Protein AF-A0A535L1H8-F1 (afdb_monomer_lite)

Sequence (52 aa):
MTNPLQELKALGQSVWLDDIDRGQLRSGLFGRLIDEDGLSGATGNPTIFEHA

Radius of gyration: 12.22 Å; chains: 1; bounding box: 29×23×27 Å

pLDDT: mean 94.87, std 5.9, range [63.31, 98.25]

Secondary structure (DSSP, 8-state):
---HHHHHHHTTPPPEES---HHHHHTTHHHHIIIII---EE---HHHHHH-

Structure (mmCIF, N/CA/C/O backbone):
dat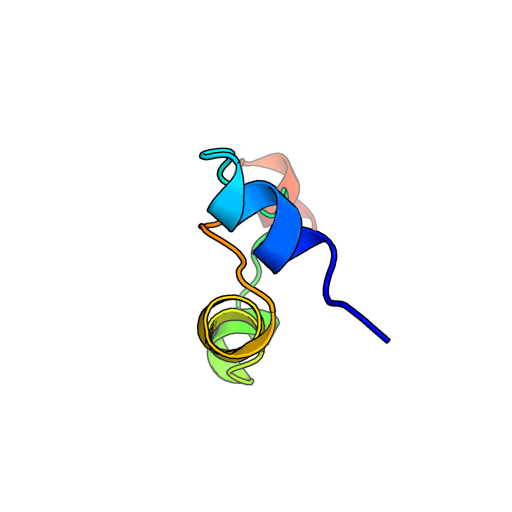a_AF-A0A535L1H8-F1
#
_entry.id   AF-A0A535L1H8-F1
#
loop_
_atom_site.group_PDB
_atom_site.id
_atom_site.type_symbol
_atom_site.label_atom_id
_atom_site.label_alt_id
_atom_site.label_comp_id
_atom_site.label_asym_id
_atom_site.label_entity_id
_atom_site.label_seq_id
_atom_site.pdbx_PDB_ins_code
_atom_site.Cartn_x
_atom_site.Cartn_y
_atom_site.Cartn_z
_atom_site.occupancy
_atom_site.B_iso_or_equiv
_atom_site.auth_seq_id
_atom_site.auth_comp_id
_atom_site.auth_asym_id
_atom_site.auth_atom_id
_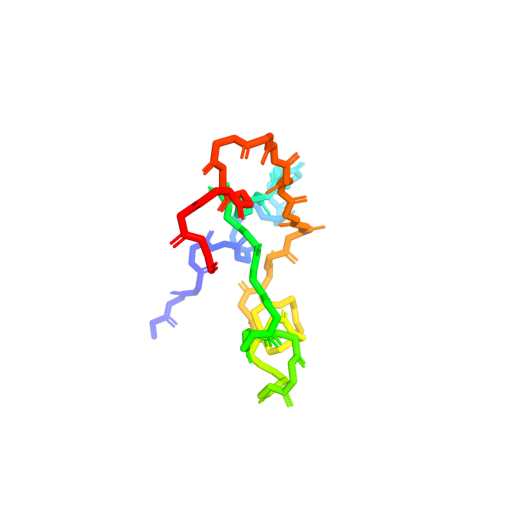atom_site.pdbx_PDB_model_num
ATOM 1 N N . MET A 1 1 ? -9.428 -7.839 18.589 1.00 63.31 1 MET A N 1
ATOM 2 C CA . MET A 1 1 ? -8.583 -6.634 18.445 1.00 63.31 1 MET A CA 1
ATOM 3 C C . MET A 1 1 ? -9.150 -5.822 17.303 1.00 63.31 1 MET A C 1
ATOM 5 O O . MET A 1 1 ? -9.597 -6.433 16.341 1.00 63.31 1 MET A O 1
ATOM 9 N N . THR A 1 2 ? -9.216 -4.501 17.433 1.00 83.62 2 THR A N 1
ATOM 10 C CA . THR A 1 2 ? -9.648 -3.629 16.337 1.00 83.62 2 THR A CA 1
ATOM 11 C C . THR A 1 2 ? -8.529 -3.451 15.310 1.00 83.62 2 THR A C 1
ATOM 13 O O . THR A 1 2 ? -7.359 -3.660 15.630 1.00 83.62 2 THR A O 1
ATOM 16 N N . ASN A 1 3 ? -8.899 -3.127 14.069 1.00 93.62 3 ASN A N 1
ATOM 17 C CA . ASN A 1 3 ? -7.967 -2.811 12.992 1.00 93.62 3 ASN A CA 1
ATOM 18 C C . ASN A 1 3 ? -7.750 -1.282 12.952 1.00 93.62 3 ASN A C 1
ATOM 20 O O . ASN A 1 3 ? -8.674 -0.563 12.559 1.00 93.62 3 ASN A O 1
ATOM 24 N N . PRO A 1 4 ? -6.555 -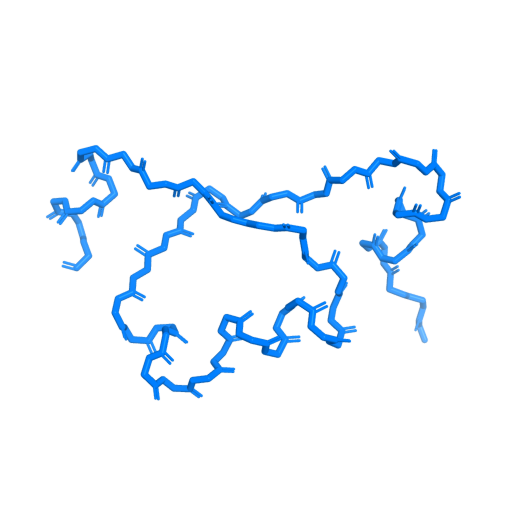0.773 13.313 1.00 95.44 4 PRO A N 1
ATOM 25 C CA . PRO A 1 4 ? -6.296 0.666 13.361 1.00 95.44 4 PRO A CA 1
ATOM 26 C C . PRO A 1 4 ? -6.459 1.383 12.014 1.00 95.44 4 PRO A C 1
ATOM 28 O O . PRO A 1 4 ? -6.855 2.545 11.979 1.00 95.44 4 PRO A O 1
ATOM 31 N N . LEU A 1 5 ? -6.189 0.713 10.889 1.00 96.12 5 LEU A N 1
ATOM 32 C CA . LEU A 1 5 ? -6.355 1.313 9.562 1.00 96.12 5 LEU A CA 1
ATOM 33 C C . LEU A 1 5 ? -7.834 1.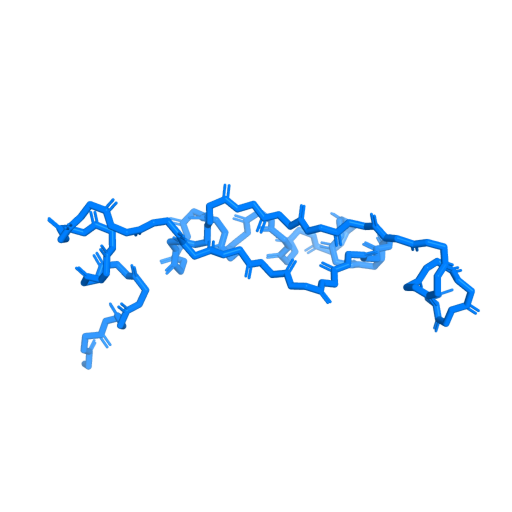526 9.226 1.00 96.12 5 LEU A C 1
ATOM 35 O O . LEU A 1 5 ? -8.205 2.565 8.680 1.00 96.12 5 LEU A O 1
ATOM 39 N N . GLN A 1 6 ? -8.698 0.583 9.608 1.00 95.50 6 GLN A N 1
ATOM 40 C CA . GLN A 1 6 ? -10.143 0.749 9.451 1.00 95.50 6 GLN A CA 1
ATOM 41 C C . GLN A 1 6 ? -10.706 1.843 10.371 1.00 95.50 6 GLN A C 1
ATOM 43 O O . GLN A 1 6 ? -11.603 2.579 9.957 1.00 95.50 6 GLN A O 1
ATOM 48 N N . GLU A 1 7 ? -10.159 2.007 11.581 1.00 96.25 7 GLU A N 1
ATOM 49 C CA . GLU A 1 7 ? -10.509 3.127 12.467 1.00 96.25 7 GLU A CA 1
ATOM 50 C C . GLU A 1 7 ? -10.134 4.478 11.838 1.00 96.25 7 GLU A C 1
ATOM 52 O O . GLU A 1 7 ? -10.966 5.383 11.779 1.00 96.25 7 GLU A O 1
ATOM 57 N N . LEU A 1 8 ? -8.924 4.604 11.283 1.00 96.69 8 LEU A N 1
ATOM 58 C CA . LEU A 1 8 ? -8.494 5.811 10.567 1.00 96.69 8 LEU A CA 1
ATOM 59 C C . LEU A 1 8 ? -9.392 6.110 9.359 1.00 96.69 8 LEU A C 1
ATOM 61 O O . LEU A 1 8 ? -9.791 7.259 9.159 1.00 96.69 8 LEU A O 1
ATOM 65 N N . LYS A 1 9 ? -9.791 5.077 8.607 1.00 95.00 9 LYS A N 1
ATOM 66 C CA . LYS A 1 9 ? -10.744 5.209 7.498 1.00 95.00 9 LYS A CA 1
ATOM 67 C C . LYS A 1 9 ? -12.104 5.729 7.967 1.00 95.00 9 LYS A C 1
ATOM 69 O O . LYS A 1 9 ? -12.678 6.592 7.304 1.00 95.00 9 LYS A O 1
ATOM 74 N N . ALA A 1 10 ? -12.603 5.267 9.117 1.00 95.56 10 ALA A N 1
ATOM 75 C CA . ALA A 1 10 ? -13.847 5.764 9.713 1.00 95.56 10 ALA A CA 1
ATOM 76 C C . ALA A 1 10 ? -13.756 7.242 10.143 1.00 95.56 10 ALA A C 1
ATOM 78 O O . ALA A 1 10 ? -14.761 7.950 10.123 1.00 95.56 10 ALA A O 1
ATOM 79 N N . LEU A 1 11 ? -12.552 7.723 10.469 1.00 97.69 11 LEU A N 1
ATOM 80 C CA . LEU A 1 11 ? -12.262 9.136 10.742 1.00 97.69 11 LEU A CA 1
ATOM 81 C C . LEU A 1 11 ? -12.024 9.972 9.467 1.00 97.69 11 LEU A C 1
ATOM 83 O O . LEU A 1 11 ? -11.771 11.171 9.560 1.00 97.69 11 LEU A O 1
ATOM 87 N N . GLY A 1 12 ? -12.105 9.364 8.278 1.00 97.62 12 GLY A N 1
ATOM 88 C CA . GLY A 1 12 ? -11.894 10.030 6.990 1.00 97.62 12 GLY A CA 1
ATOM 89 C C . GLY A 1 12 ? -10.433 10.100 6.537 1.00 97.62 12 GLY A C 1
ATOM 90 O O . GLY A 1 12 ? -10.145 10.727 5.517 1.00 97.62 12 GLY A O 1
ATOM 91 N N . GLN A 1 13 ? -9.504 9.456 7.250 1.00 98.06 13 GLN A N 1
ATOM 92 C CA . GLN A 1 13 ? -8.100 9.395 6.857 1.00 98.06 13 GLN A CA 1
ATOM 93 C C . GLN A 1 13 ? -7.824 8.169 5.981 1.00 98.06 13 GLN A C 1
ATOM 95 O O . GLN A 1 13 ? -8.127 7.037 6.344 1.00 98.06 13 GLN A O 1
ATOM 100 N N . SER A 1 14 ? -7.207 8.395 4.820 1.00 98.00 14 SER A N 1
ATOM 101 C CA . SER A 1 14 ? -6.759 7.326 3.920 1.00 98.00 14 SER A CA 1
ATOM 102 C C . SER A 1 14 ? -5.297 6.982 4.191 1.00 98.00 14 SER A C 1
ATOM 104 O O . SER A 1 14 ? -4.443 7.866 4.133 1.00 98.00 14 S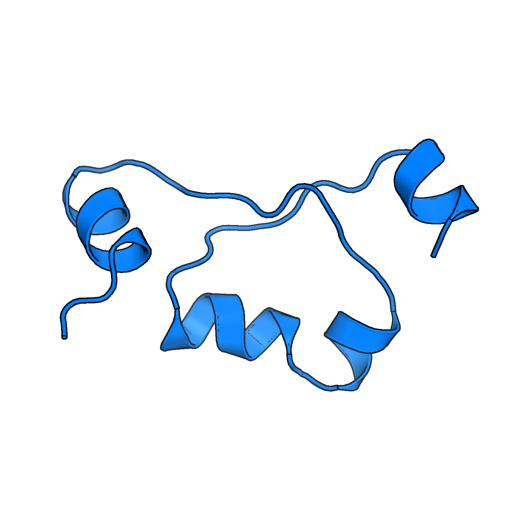ER A O 1
ATOM 106 N N . VAL A 1 15 ? -4.999 5.709 4.456 1.00 97.81 15 VAL A N 1
ATOM 107 C CA . VAL A 1 15 ? -3.628 5.226 4.695 1.00 97.81 15 VAL A CA 1
ATOM 108 C C . VAL A 1 15 ? -3.079 4.557 3.440 1.00 97.81 15 VAL A C 1
ATOM 110 O O . VAL A 1 15 ? -3.768 3.757 2.808 1.00 97.81 15 VAL A O 1
ATOM 113 N N . TRP A 1 16 ? -1.850 4.913 3.073 1.00 98.06 16 TRP A N 1
ATOM 114 C CA . TRP A 1 16 ? -1.164 4.444 1.871 1.00 98.06 16 TRP A CA 1
ATOM 115 C C . TRP A 1 16 ? 0.134 3.731 2.250 1.00 98.06 16 TRP A C 1
ATOM 117 O O . TRP A 1 16 ? 0.789 4.113 3.220 1.00 98.06 16 TRP A O 1
ATOM 127 N N . LEU A 1 17 ? 0.488 2.698 1.487 1.00 97.44 17 LEU A N 1
ATOM 128 C CA . LEU A 1 17 ? 1.733 1.949 1.639 1.00 97.44 17 LEU A CA 1
ATOM 129 C C . LEU A 1 17 ? 2.830 2.631 0.817 1.00 97.44 17 LEU A C 1
ATOM 131 O O . LEU A 1 17 ? 2.671 2.784 -0.392 1.00 97.44 17 LEU A O 1
ATOM 135 N N . ASP A 1 18 ? 3.937 3.019 1.449 1.00 96.75 18 ASP A N 1
ATOM 136 C CA . ASP A 1 18 ? 5.090 3.602 0.744 1.00 96.75 18 ASP A CA 1
ATOM 137 C C . ASP A 1 18 ? 6.052 2.536 0.216 1.00 96.75 18 ASP A C 1
ATOM 139 O O . ASP A 1 18 ? 7.246 2.534 0.498 1.00 96.75 18 ASP A O 1
ATOM 143 N N . ASP A 1 19 ? 5.471 1.570 -0.487 1.00 95.69 19 ASP A N 1
ATOM 144 C CA . ASP A 1 19 ? 6.151 0.471 -1.152 1.00 95.69 19 ASP A CA 1
ATOM 145 C C . ASP A 1 19 ? 5.175 -0.202 -2.124 1.00 95.69 19 ASP A C 1
ATOM 147 O O . ASP A 1 19 ? 3.968 -0.264 -1.864 1.00 95.69 19 ASP A O 1
ATOM 151 N N . ILE A 1 20 ? 5.689 -0.719 -3.239 1.00 96.25 20 ILE A N 1
ATOM 152 C CA . ILE A 1 20 ? 4.932 -1.615 -4.110 1.00 96.25 20 ILE A CA 1
ATOM 153 C C . ILE A 1 20 ? 5.862 -2.457 -4.982 1.00 96.25 20 ILE A C 1
ATOM 155 O O . ILE A 1 20 ? 6.634 -1.937 -5.791 1.00 96.25 20 ILE A O 1
ATOM 159 N N . ASP A 1 21 ? 5.713 -3.779 -4.894 1.00 95.31 21 ASP A N 1
ATOM 160 C CA . ASP A 1 21 ? 6.493 -4.725 -5.691 1.00 95.31 21 ASP A CA 1
ATOM 161 C C . ASP A 1 21 ? 5.628 -5.750 -6.456 1.00 95.31 21 ASP A C 1
ATOM 163 O O . ASP A 1 21 ? 4.427 -5.941 -6.231 1.00 95.31 21 ASP A O 1
ATOM 167 N N . ARG A 1 22 ? 6.250 -6.438 -7.424 1.00 95.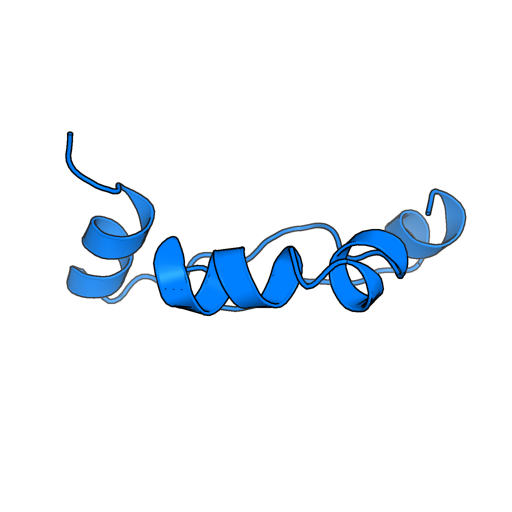38 22 ARG A N 1
ATOM 168 C CA . ARG A 1 22 ? 5.554 -7.429 -8.268 1.00 95.38 22 ARG A CA 1
ATOM 169 C C . ARG A 1 22 ? 5.148 -8.686 -7.497 1.00 95.38 22 ARG A C 1
ATOM 171 O O . ARG A 1 22 ? 4.193 -9.348 -7.903 1.00 95.38 22 ARG A O 1
ATOM 178 N N . GLY A 1 23 ? 5.872 -9.051 -6.446 1.00 96.31 23 GLY A N 1
ATOM 179 C CA . GLY A 1 23 ? 5.566 -10.179 -5.574 1.00 96.31 23 GLY A CA 1
ATOM 180 C C . GLY A 1 23 ? 4.282 -9.949 -4.779 1.00 96.31 23 GLY A C 1
ATOM 181 O O . GLY A 1 23 ? 3.414 -10.824 -4.768 1.00 96.31 23 GLY A O 1
ATOM 182 N N . GLN A 1 24 ? 4.100 -8.759 -4.203 1.00 96.75 24 GLN A N 1
ATOM 183 C CA . GLN A 1 24 ? 2.876 -8.348 -3.505 1.00 96.75 24 GLN A CA 1
ATOM 184 C C . GLN A 1 24 ? 1.646 -8.431 -4.420 1.00 96.75 24 GLN A C 1
ATOM 186 O O . GLN A 1 24 ? 0.599 -8.943 -4.016 1.00 96.75 24 GLN A O 1
ATOM 191 N N . LEU A 1 25 ? 1.789 -7.989 -5.674 1.00 96.88 25 LEU A N 1
ATOM 192 C CA . LEU A 1 25 ? 0.729 -8.068 -6.682 1.00 96.88 25 LEU A CA 1
ATOM 193 C C . LEU A 1 25 ? 0.433 -9.516 -7.093 1.00 96.88 25 LEU A C 1
ATOM 195 O O . LEU A 1 25 ? -0.716 -9.950 -7.063 1.00 96.88 25 LEU A O 1
ATOM 199 N N . ARG A 1 26 ? 1.464 -10.293 -7.450 1.00 98.25 26 ARG A N 1
ATOM 200 C CA . ARG A 1 26 ? 1.307 -11.681 -7.926 1.00 98.25 26 ARG A CA 1
ATOM 201 C C . ARG A 1 26 ? 0.782 -12.629 -6.850 1.00 98.25 26 ARG A C 1
ATOM 203 O O . ARG A 1 26 ? 0.055 -13.560 -7.171 1.00 98.25 26 ARG A O 1
ATOM 210 N N . SER A 1 27 ? 1.147 -12.401 -5.591 1.00 98.25 27 SER A N 1
ATOM 211 C CA . SER A 1 27 ? 0.690 -13.201 -4.447 1.00 98.25 27 SER A CA 1
ATOM 212 C C . SER A 1 27 ? -0.713 -12.824 -3.953 1.00 98.25 27 SER A C 1
ATOM 214 O O . SER A 1 27 ? -1.233 -13.464 -3.034 1.00 98.25 27 SER A O 1
ATOM 216 N N . GLY A 1 28 ? -1.314 -11.761 -4.500 1.00 98.06 28 GLY A N 1
ATOM 217 C CA . GLY A 1 28 ? -2.580 -11.212 -4.016 1.00 98.06 28 GLY A CA 1
ATOM 218 C C . GLY A 1 28 ? -2.491 -10.607 -2.611 1.00 98.06 28 GLY A C 1
ATOM 219 O O . GLY A 1 28 ? -3.519 -10.392 -1.976 1.00 98.06 28 GLY A O 1
ATOM 220 N N . LEU A 1 29 ? -1.284 -10.364 -2.089 1.00 97.69 29 LEU A N 1
ATOM 221 C CA . LEU A 1 29 ? -1.097 -9.709 -0.795 1.00 97.69 29 LEU A CA 1
ATOM 222 C C . LEU A 1 29 ? -1.625 -8.273 -0.835 1.00 97.69 29 LEU A C 1
ATOM 224 O O . LEU A 1 29 ? -2.381 -7.887 0.046 1.00 97.69 29 LEU A O 1
ATOM 228 N N . PHE A 1 30 ? -1.292 -7.513 -1.883 1.00 98.00 30 PHE A N 1
ATOM 229 C CA . PHE A 1 30 ? -1.727 -6.117 -1.997 1.00 98.00 30 PHE A CA 1
ATOM 230 C C . PHE A 1 30 ? -3.257 -5.975 -2.002 1.00 98.00 30 PHE A C 1
ATOM 232 O O . PHE A 1 30 ? -3.797 -5.100 -1.333 1.00 98.00 30 PHE A O 1
ATOM 239 N N . GLY A 1 31 ? -3.961 -6.880 -2.691 1.00 98.12 31 GLY A N 1
ATOM 240 C CA . GLY A 1 31 ? -5.426 -6.922 -2.675 1.00 98.12 31 GLY A CA 1
ATOM 241 C C . GLY A 1 31 ? -5.984 -7.192 -1.277 1.00 98.12 31 GLY A C 1
ATOM 242 O O . GLY A 1 31 ? -6.845 -6.455 -0.814 1.00 98.12 31 GLY A O 1
ATOM 243 N N . ARG A 1 32 ? -5.423 -8.171 -0.555 1.00 97.88 32 ARG A N 1
ATOM 244 C CA . ARG A 1 32 ? -5.825 -8.468 0.830 1.00 97.88 32 ARG A CA 1
ATOM 245 C C . ARG A 1 32 ? -5.620 -7.282 1.772 1.00 97.88 32 ARG A C 1
ATOM 247 O O . ARG A 1 32 ? -6.508 -6.988 2.559 1.00 97.88 32 ARG A O 1
ATOM 254 N N . LEU A 1 33 ? -4.512 -6.550 1.646 1.00 97.06 33 LEU A N 1
ATOM 255 C CA . LEU A 1 33 ? -4.278 -5.342 2.449 1.00 97.06 33 LEU A CA 1
ATOM 256 C C . LEU A 1 33 ? -5.354 -4.265 2.208 1.00 97.06 33 LEU A C 1
ATOM 258 O O . LEU A 1 33 ? -5.727 -3.533 3.124 1.00 97.06 33 LEU A O 1
ATOM 262 N N . ILE A 1 34 ? -5.871 -4.152 0.983 1.00 96.94 34 ILE A N 1
ATOM 263 C CA . ILE A 1 34 ? -6.970 -3.230 0.670 1.00 96.94 34 ILE A CA 1
ATOM 264 C C . ILE A 1 34 ? -8.289 -3.750 1.251 1.00 96.94 34 ILE A C 1
ATOM 266 O O . ILE A 1 34 ? -8.969 -3.026 1.984 1.00 96.94 34 ILE A O 1
ATOM 270 N N . ASP A 1 35 ? -8.638 -4.996 0.931 1.00 96.56 35 ASP A N 1
ATOM 271 C CA . ASP A 1 35 ? -9.960 -5.569 1.193 1.00 96.56 35 ASP A CA 1
ATOM 272 C C . ASP A 1 35 ? -10.178 -5.904 2.674 1.00 96.56 35 ASP A C 1
ATOM 274 O O . ASP A 1 35 ? -11.262 -5.680 3.216 1.00 96.56 35 ASP A O 1
ATOM 278 N N . GLU A 1 36 ? -9.147 -6.427 3.336 1.00 95.38 36 GLU A N 1
ATOM 279 C CA . GLU A 1 36 ? -9.208 -6.915 4.715 1.00 95.38 36 GLU A CA 1
ATOM 280 C C . GLU A 1 36 ? -8.648 -5.876 5.690 1.00 95.38 36 GLU A C 1
ATOM 282 O O . GLU A 1 36 ? -9.270 -5.591 6.720 1.00 95.38 36 GLU A O 1
ATOM 287 N N . ASP A 1 37 ? -7.512 -5.253 5.354 1.00 94.75 37 ASP A N 1
ATOM 288 C CA . ASP A 1 37 ? -6.830 -4.355 6.286 1.00 94.75 37 ASP A CA 1
ATOM 289 C C . ASP A 1 37 ? -7.262 -2.888 6.184 1.00 94.75 37 ASP A C 1
ATOM 291 O O . ASP A 1 37 ? -7.121 -2.152 7.154 1.00 94.75 37 ASP A O 1
ATOM 295 N N . GLY A 1 38 ? -7.855 -2.448 5.072 1.00 95.88 38 GLY A N 1
ATOM 296 C CA . GLY A 1 38 ? -8.295 -1.059 4.890 1.00 95.88 38 GLY A CA 1
ATOM 297 C C . GLY A 1 38 ? -7.230 -0.127 4.304 1.00 95.88 38 GLY A C 1
ATOM 298 O O . GLY A 1 38 ? -7.379 1.098 4.380 1.00 95.88 38 GLY A O 1
ATOM 299 N N . LEU A 1 39 ? -6.183 -0.685 3.688 1.00 97.56 39 LEU A N 1
ATOM 300 C CA . LEU A 1 39 ? -5.232 0.077 2.886 1.00 97.56 39 LEU A CA 1
ATOM 301 C C . LEU A 1 39 ? -5.962 0.796 1.741 1.00 97.56 39 LEU A C 1
ATOM 303 O O . LEU A 1 39 ? -6.866 0.251 1.113 1.00 97.56 39 LEU A O 1
ATOM 307 N N . SER A 1 40 ? -5.586 2.044 1.470 1.00 98.00 40 SER A N 1
ATOM 308 C CA . SER A 1 40 ? -6.254 2.880 0.460 1.00 98.00 40 SER A CA 1
ATOM 309 C C . SER A 1 40 ? -5.490 2.974 -0.862 1.00 98.00 40 SER A C 1
ATOM 311 O O . SER A 1 40 ? -6.050 3.413 -1.863 1.00 98.00 40 SER A O 1
ATOM 313 N N . GLY A 1 41 ? -4.221 2.573 -0.876 1.00 97.62 41 GLY A N 1
ATOM 314 C CA . GLY A 1 41 ? -3.362 2.631 -2.051 1.00 97.62 41 GLY A CA 1
ATOM 315 C C . GLY A 1 41 ? -1.897 2.407 -1.697 1.00 97.62 41 GLY A C 1
ATOM 316 O O . GLY A 1 41 ? -1.560 2.123 -0.546 1.00 97.62 41 GLY A O 1
ATOM 317 N N . ALA A 1 42 ? -1.034 2.560 -2.696 1.00 97.62 42 ALA A N 1
ATOM 318 C CA . ALA A 1 42 ? 0.411 2.529 -2.530 1.00 97.62 42 ALA A CA 1
ATOM 319 C C . ALA A 1 42 ? 1.091 3.593 -3.392 1.00 97.62 42 ALA A C 1
ATOM 321 O O . ALA A 1 42 ? 0.538 4.034 -4.404 1.00 97.62 42 ALA A O 1
ATOM 322 N N . THR A 1 43 ? 2.298 3.982 -3.000 1.00 96.75 43 THR A N 1
ATOM 323 C CA . THR A 1 43 ? 3.194 4.827 -3.789 1.00 96.75 43 THR A CA 1
ATOM 324 C C . THR A 1 43 ? 4.318 3.992 -4.388 1.00 96.75 43 THR A C 1
ATOM 326 O O . THR A 1 43 ? 4.883 3.112 -3.751 1.00 96.75 43 THR A O 1
ATOM 329 N N . GLY A 1 44 ? 4.641 4.278 -5.649 1.00 94.94 44 GLY A N 1
ATOM 330 C CA . GLY A 1 44 ? 5.843 3.787 -6.313 1.00 94.94 44 GLY A CA 1
ATOM 331 C C . GLY A 1 44 ? 6.726 4.972 -6.673 1.00 94.94 44 GLY A C 1
ATOM 332 O O . GLY A 1 44 ? 6.236 5.997 -7.151 1.00 94.94 44 GLY A O 1
ATOM 333 N N . ASN A 1 45 ? 8.026 4.848 -6.446 1.00 94.75 45 ASN A N 1
ATOM 334 C CA . ASN A 1 45 ? 9.021 5.844 -6.825 1.00 94.75 45 ASN A CA 1
ATOM 335 C C . ASN A 1 45 ? 10.264 5.133 -7.404 1.00 94.75 45 ASN A C 1
ATOM 337 O O . ASN A 1 45 ? 10.380 3.913 -7.262 1.00 94.75 45 ASN A O 1
ATOM 341 N N . PRO A 1 46 ? 11.180 5.842 -8.093 1.00 95.25 46 PRO A N 1
ATOM 342 C CA . PRO A 1 46 ? 12.343 5.206 -8.716 1.00 95.25 46 PRO A CA 1
ATOM 343 C C . PRO A 1 46 ? 13.190 4.373 -7.745 1.00 95.25 46 PRO A C 1
ATOM 345 O O . PRO A 1 46 ? 13.573 3.262 -8.087 1.00 95.25 46 PRO A O 1
ATOM 348 N N . THR A 1 47 ? 13.409 4.860 -6.520 1.00 95.00 47 THR A N 1
ATOM 349 C CA . THR A 1 47 ? 14.180 4.150 -5.489 1.00 95.00 47 THR A CA 1
ATOM 350 C C . THR A 1 47 ? 13.507 2.846 -5.057 1.00 95.00 47 THR A C 1
ATOM 352 O O . THR A 1 47 ? 14.185 1.832 -4.931 1.00 95.00 47 THR A O 1
ATOM 355 N N . ILE A 1 48 ? 12.178 2.834 -4.899 1.00 93.88 48 ILE A N 1
ATOM 356 C CA . ILE A 1 48 ? 11.407 1.609 -4.626 1.00 93.88 48 ILE A CA 1
ATOM 357 C C . ILE A 1 48 ? 11.637 0.585 -5.745 1.00 93.88 48 ILE A C 1
ATOM 359 O O . ILE A 1 48 ? 11.951 -0.569 -5.474 1.00 93.88 48 ILE A O 1
ATOM 363 N N . PHE A 1 49 ? 11.561 1.004 -7.012 1.00 92.25 49 PHE A N 1
ATOM 364 C CA . PHE A 1 49 ? 11.729 0.081 -8.138 1.00 92.25 49 PHE A CA 1
ATOM 365 C C . PHE A 1 49 ? 13.167 -0.396 -8.365 1.00 92.25 49 PHE A C 1
ATOM 367 O O . PHE A 1 49 ? 13.351 -1.443 -8.980 1.00 92.25 49 PHE A O 1
ATOM 374 N N . GLU A 1 50 ? 14.174 0.340 -7.896 1.00 92.31 50 GLU A N 1
ATOM 375 C CA . GLU A 1 50 ? 15.573 -0.105 -7.921 1.00 92.31 50 GLU A CA 1
ATOM 376 C C . GLU A 1 50 ? 15.877 -1.171 -6.857 1.00 92.31 50 GLU A C 1
ATOM 378 O O . GLU A 1 50 ? 16.794 -1.971 -7.041 1.00 92.31 50 GLU A O 1
ATOM 383 N N . HIS A 1 51 ? 15.120 -1.196 -5.756 1.00 82.62 51 HIS A N 1
ATOM 384 C CA . HIS A 1 51 ? 15.318 -2.131 -4.643 1.00 82.62 51 HIS A CA 1
ATOM 385 C C . HIS A 1 51 ? 14.390 -3.359 -4.666 1.00 82.62 51 HIS A C 1
ATOM 387 O O . HIS A 1 51 ? 14.604 -4.275 -3.868 1.00 82.62 51 HIS A O 1
ATOM 393 N N . ALA A 1 52 ? 13.394 -3.376 -5.557 1.00 77.00 52 ALA A N 1
ATOM 394 C CA . ALA A 1 52 ? 12.351 -4.403 -5.664 1.00 77.00 52 ALA A CA 1
ATOM 395 C C . ALA A 1 52 ? 12.664 -5.562 -6.630 1.00 77.00 52 ALA A C 1
ATOM 397 O O . ALA A 1 52 ? 13.368 -5.355 -7.646 1.00 77.00 52 ALA A O 1
#

Foldseek 3Di:
DDQVLVVCVVVVDAAEAAADDPCCVVVCVVVCCVPPRVHPYYDDDPVRVVVD